Protein AF-B3V6G5-F1 (afdb_monomer_lite)

Radius of gyration: 14.58 Å; chains: 1; bounding box: 35×40×37 Å

Foldseek 3Di:
DPPQAAAPQHGDGDPDNHHPLLVVLVVVLVVVVVVCCVVDPPDDPLNSLVVLCVPPPRDPSNVSNSVVVNVVVVVVVVPPDD

Sequence (82 aa):
MNDEKSCAICHRKTKTFFCKYHEEAKQHIEKGYKKWQNALDGITWETYLKELLKLKETGTWSNNVIKYELEKIKNGNKKTSE

Secondary structure (DSSP, 8-state):
----EE-TTT--EESSSS-HHHHHHHHHHHHHHHHHHHHSTT--HHHHHHHHHH-TT--HHHHHHHHHHHHHHHHHGGGS--

Structure (mmCIF, N/CA/C/O backbone):
data_AF-B3V6G5-F1
#
_entry.id   AF-B3V6G5-F1
#
loop_
_atom_site.group_PDB
_atom_site.id
_atom_site.type_symbol
_atom_site.label_atom_id
_atom_site.label_alt_id
_atom_site.label_comp_id
_atom_site.label_asym_id
_atom_site.label_entity_id
_atom_site.label_seq_id
_atom_site.pdbx_PDB_ins_code
_atom_site.Cartn_x
_atom_site.Cartn_y
_atom_site.Cartn_z
_atom_site.occupancy
_atom_site.B_iso_or_equiv
_atom_site.auth_seq_id
_atom_site.auth_comp_id
_atom_site.auth_asym_id
_atom_site.auth_atom_id
_atom_site.pdbx_PDB_model_num
ATOM 1 N N . MET A 1 1 ? 18.422 8.203 -28.995 1.00 41.31 1 MET A N 1
ATOM 2 C CA . MET A 1 1 ? 17.826 8.677 -27.731 1.00 41.31 1 MET A CA 1
ATOM 3 C C . MET A 1 1 ? 17.243 7.458 -27.037 1.00 41.31 1 MET A C 1
ATOM 5 O O . MET A 1 1 ? 16.231 6.947 -27.492 1.00 41.31 1 MET A O 1
ATOM 9 N N . ASN A 1 2 ? 17.955 6.898 -26.058 1.00 46.84 2 AS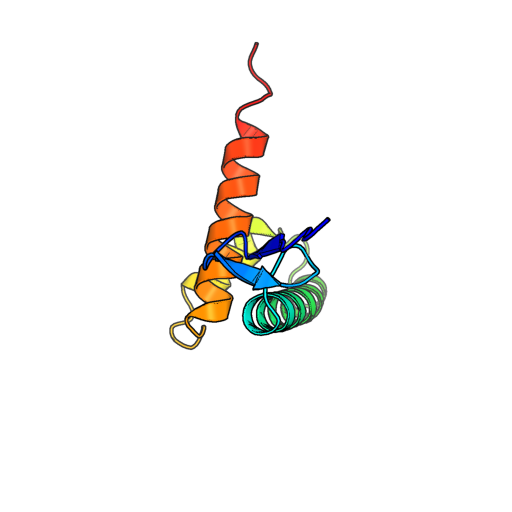N A N 1
ATOM 10 C CA . ASN A 1 2 ? 17.450 5.786 -25.253 1.00 46.84 2 ASN A CA 1
ATOM 11 C C . ASN A 1 2 ? 16.901 6.387 -23.961 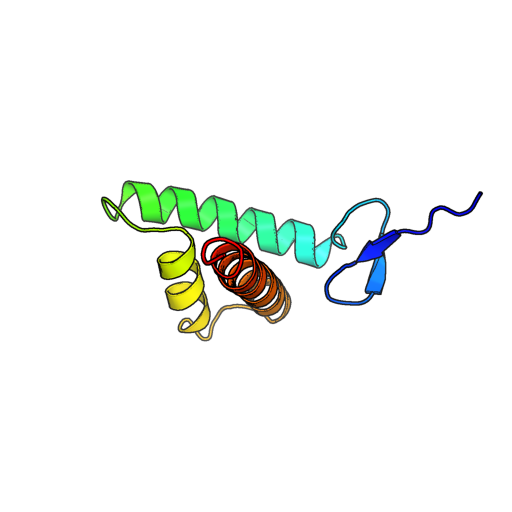1.00 46.84 2 ASN A C 1
ATOM 13 O O . ASN A 1 2 ? 17.603 6.447 -22.956 1.00 46.84 2 ASN A O 1
ATOM 17 N N . ASP A 1 3 ? 15.664 6.879 -23.999 1.00 54.44 3 ASP A N 1
ATOM 18 C CA . ASP A 1 3 ? 14.924 7.271 -22.798 1.00 54.44 3 ASP A CA 1
ATOM 19 C C . ASP A 1 3 ? 14.468 6.006 -22.057 1.00 54.44 3 ASP A C 1
ATOM 21 O O . ASP A 1 3 ? 13.286 5.672 -21.962 1.00 54.44 3 ASP A O 1
ATOM 25 N N . GLU A 1 4 ? 15.442 5.239 -21.574 1.00 56.09 4 GLU A N 1
ATOM 26 C CA . GLU A 1 4 ? 15.219 4.112 -20.684 1.00 56.09 4 GLU A CA 1
ATOM 27 C C . GLU A 1 4 ? 14.847 4.674 -19.313 1.00 56.09 4 GLU A C 1
ATOM 29 O O . GLU A 1 4 ? 15.702 4.969 -18.475 1.00 56.09 4 GLU A O 1
ATOM 34 N N . LYS A 1 5 ? 13.545 4.855 -19.075 1.00 72.88 5 LYS A N 1
ATOM 35 C CA . LYS A 1 5 ? 13.069 5.197 -17.737 1.00 72.88 5 LYS A CA 1
ATOM 36 C C . LYS A 1 5 ? 13.331 4.026 -16.795 1.00 72.88 5 LYS A C 1
ATOM 38 O O . LYS A 1 5 ? 13.306 2.850 -17.160 1.00 72.88 5 LYS A O 1
ATOM 43 N N . SER A 1 6 ? 13.609 4.371 -15.551 1.00 83.62 6 SER A N 1
ATOM 44 C CA . SER A 1 6 ? 13.872 3.408 -14.492 1.00 83.62 6 SER A CA 1
ATOM 45 C C . SER A 1 6 ? 12.752 3.506 -13.475 1.00 83.62 6 SER A C 1
ATOM 47 O O . SER A 1 6 ? 12.300 4.600 -13.147 1.00 83.62 6 SER A O 1
ATOM 49 N N . CYS A 1 7 ? 12.286 2.363 -12.981 1.00 87.19 7 CYS A N 1
ATOM 50 C CA . CYS A 1 7 ? 11.256 2.341 -11.958 1.00 87.19 7 CYS A CA 1
ATOM 51 C C . CYS A 1 7 ? 11.744 3.118 -10.735 1.00 87.19 7 CYS A C 1
ATOM 53 O O . CYS A 1 7 ? 12.804 2.797 -10.204 1.00 87.19 7 CYS A O 1
ATOM 55 N N . ALA A 1 8 ? 10.939 4.064 -10.251 1.00 83.62 8 ALA A N 1
ATOM 56 C CA . ALA A 1 8 ? 11.303 4.911 -9.113 1.00 83.62 8 ALA A CA 1
ATOM 57 C C . ALA A 1 8 ? 11.589 4.137 -7.808 1.00 83.62 8 ALA A C 1
ATOM 59 O O . ALA A 1 8 ? 12.164 4.691 -6.881 1.00 83.62 8 ALA A O 1
ATOM 60 N N . ILE A 1 9 ? 11.175 2.866 -7.727 1.00 85.69 9 ILE A N 1
ATOM 61 C CA . ILE A 1 9 ? 11.299 2.029 -6.528 1.00 85.69 9 ILE A CA 1
ATOM 62 C C . ILE A 1 9 ? 12.432 1.002 -6.651 1.00 85.69 9 ILE A C 1
ATOM 64 O O . ILE A 1 9 ? 13.200 0.811 -5.717 1.00 85.69 9 ILE A O 1
ATOM 68 N N . CYS A 1 10 ? 12.522 0.290 -7.780 1.00 86.69 10 CYS A N 1
ATOM 69 C CA . CYS A 1 10 ? 13.484 -0.811 -7.952 1.00 86.69 10 CYS A CA 1
ATOM 70 C C . CYS A 1 10 ? 14.477 -0.610 -9.097 1.00 86.69 10 CYS A C 1
ATOM 72 O O . CYS A 1 10 ? 15.189 -1.549 -9.444 1.00 86.69 10 CYS A O 1
ATOM 74 N N . HIS A 1 11 ? 14.477 0.565 -9.730 1.00 81.81 11 HIS A N 1
ATOM 75 C CA . HIS A 1 11 ? 15.363 0.943 -10.836 1.00 81.81 11 HIS A CA 1
ATOM 76 C C . HIS A 1 11 ? 15.369 -0.016 -12.040 1.00 81.81 11 HIS A C 1
ATOM 78 O O . HIS A 1 11 ? 16.250 0.042 -12.891 1.00 81.81 11 HIS A O 1
ATOM 84 N N . ARG A 1 12 ? 14.362 -0.891 -12.168 1.00 81.50 12 ARG A N 1
ATOM 85 C CA . ARG A 1 12 ? 14.192 -1.727 -13.364 1.00 81.50 12 ARG A CA 1
ATOM 86 C C . ARG A 1 12 ? 13.834 -0.872 -14.574 1.00 81.50 12 ARG A C 1
ATOM 88 O O . ARG A 1 12 ? 13.032 0.052 -14.444 1.00 81.50 12 ARG A O 1
ATOM 95 N N . LYS A 1 13 ? 14.339 -1.261 -15.747 1.00 83.19 13 LYS A N 1
ATOM 96 C CA . LYS A 1 13 ? 13.988 -0.655 -17.037 1.00 83.19 13 LYS A CA 1
ATOM 97 C C . LYS A 1 13 ? 12.476 -0.711 -17.256 1.00 83.19 13 LYS A C 1
ATOM 99 O O . LYS A 1 13 ? 11.866 -1.780 -17.197 1.00 83.19 13 LYS A O 1
ATOM 104 N N . THR A 1 14 ? 11.875 0.444 -17.484 1.00 83.19 14 THR A N 1
ATOM 105 C CA . THR A 1 14 ? 10.450 0.615 -17.752 1.00 83.19 14 THR A CA 1
ATOM 106 C C . THR A 1 14 ? 10.258 1.750 -18.751 1.00 83.19 14 THR A C 1
ATOM 108 O O . THR A 1 14 ? 11.124 2.596 -18.941 1.00 83.19 14 THR A O 1
ATOM 111 N N . LYS A 1 15 ? 9.110 1.765 -19.422 1.00 77.12 15 LYS A N 1
ATOM 112 C CA . LYS A 1 15 ? 8.708 2.890 -20.274 1.00 77.12 15 LYS A CA 1
ATOM 113 C C . LYS A 1 15 ? 7.932 3.952 -19.485 1.00 77.12 15 LYS A C 1
ATOM 115 O O . LYS A 1 15 ? 7.745 5.064 -19.973 1.00 77.12 15 LYS A O 1
ATOM 120 N N . THR A 1 16 ? 7.480 3.615 -18.275 1.00 80.62 16 THR A N 1
ATOM 121 C CA . THR A 1 16 ? 6.626 4.456 -17.424 1.00 80.62 16 THR A CA 1
ATOM 122 C C . THR A 1 16 ? 7.336 4.817 -16.113 1.00 80.62 16 THR A C 1
ATOM 124 O O . THR A 1 16 ? 8.551 4.686 -15.994 1.00 80.62 16 THR A O 1
ATOM 127 N N . PHE A 1 17 ? 6.601 5.345 -15.133 1.00 83.94 17 PHE A N 1
ATOM 128 C CA . PHE A 1 17 ? 7.152 5.728 -13.829 1.00 83.94 17 PHE A CA 1
ATOM 129 C C . PHE A 1 17 ? 7.451 4.514 -12.927 1.00 83.94 17 PHE A C 1
ATOM 131 O O . PHE A 1 17 ? 8.425 4.493 -12.168 1.00 83.94 17 PHE A O 1
ATOM 138 N N . PHE A 1 18 ? 6.630 3.468 -13.037 1.00 86.81 18 PHE A N 1
ATOM 139 C CA . PHE A 1 18 ? 6.781 2.216 -12.304 1.00 86.81 18 PHE A CA 1
ATOM 140 C C . PHE A 1 18 ? 7.093 1.065 -13.267 1.00 86.81 18 PHE A C 1
ATOM 142 O O . PHE A 1 18 ? 6.841 1.143 -14.463 1.00 86.81 18 PHE A O 1
ATOM 149 N N . CYS A 1 19 ? 7.703 -0.016 -12.781 1.00 89.69 19 CYS A N 1
ATOM 150 C CA . CYS A 1 19 ? 7.781 -1.246 -13.571 1.00 89.69 19 CYS A CA 1
ATOM 151 C C . CYS A 1 19 ? 6.437 -1.980 -13.510 1.00 89.69 19 CYS A C 1
ATOM 153 O O . CYS A 1 19 ? 5.672 -1.754 -12.574 1.00 89.69 19 CYS A O 1
ATOM 155 N N . LYS A 1 20 ? 6.191 -2.909 -14.445 1.00 89.12 20 LYS A N 1
ATOM 156 C CA . LYS A 1 20 ? 4.930 -3.673 -14.520 1.00 89.12 20 LYS A CA 1
ATOM 157 C C . LYS A 1 20 ? 4.442 -4.199 -13.160 1.00 89.12 20 LYS A C 1
ATOM 159 O O . LYS A 1 20 ? 3.298 -3.986 -12.804 1.00 89.12 20 LYS A O 1
ATOM 164 N N . TYR A 1 21 ? 5.342 -4.746 -12.341 1.00 89.38 21 TYR A N 1
ATOM 165 C CA . TYR A 1 21 ? 5.007 -5.296 -11.023 1.00 89.38 21 TYR A CA 1
ATOM 166 C C . TYR A 1 21 ? 4.524 -4.236 -10.024 1.00 89.38 21 TYR A C 1
ATOM 168 O O . TYR A 1 21 ? 3.581 -4.471 -9.277 1.00 89.38 21 TYR A O 1
ATOM 176 N N . HIS A 1 22 ? 5.173 -3.069 -9.995 1.00 90.38 22 HIS A N 1
ATOM 177 C CA . HIS A 1 22 ? 4.764 -1.968 -9.119 1.00 90.38 22 HIS A CA 1
ATOM 178 C C . HIS A 1 22 ? 3.522 -1.250 -9.657 1.00 90.38 22 HIS A C 1
ATOM 180 O O . HIS A 1 22 ? 2.714 -0.771 -8.870 1.00 90.38 22 HIS A O 1
ATOM 186 N N . GLU A 1 23 ? 3.349 -1.194 -10.977 1.00 90.06 23 GLU A N 1
ATOM 187 C CA . GLU A 1 23 ? 2.150 -0.643 -11.607 1.00 90.06 23 GLU A CA 1
ATOM 188 C C . GLU A 1 23 ? 0.923 -1.513 -11.302 1.00 90.06 23 GLU A C 1
ATOM 190 O O . GLU A 1 23 ? -0.085 -0.999 -10.821 1.00 90.06 23 GLU A O 1
ATOM 195 N N . GLU A 1 24 ? 1.043 -2.835 -11.452 1.00 90.56 24 GLU A N 1
ATOM 196 C CA . GLU A 1 24 ? 0.010 -3.791 -11.046 1.00 90.56 24 GLU A CA 1
ATOM 197 C C . GLU A 1 24 ? -0.283 -3.678 -9.545 1.00 90.56 24 GLU A C 1
ATOM 199 O O . GLU A 1 24 ? -1.433 -3.492 -9.150 1.00 90.56 24 GLU A O 1
ATOM 204 N N . ALA A 1 25 ? 0.746 -3.692 -8.692 1.00 90.81 25 ALA A N 1
ATOM 205 C CA . ALA A 1 25 ? 0.561 -3.544 -7.249 1.00 90.81 25 ALA A CA 1
ATOM 206 C C . ALA A 1 25 ? -0.188 -2.250 -6.889 1.00 90.81 25 ALA A C 1
ATOM 208 O O . ALA A 1 25 ? -1.127 -2.280 -6.091 1.00 90.81 25 ALA A O 1
ATOM 209 N N . LYS A 1 26 ? 0.168 -1.127 -7.525 1.00 90.75 26 LYS A N 1
ATOM 210 C CA . LYS A 1 26 ? -0.520 0.153 -7.345 1.00 90.75 26 LYS A CA 1
ATOM 211 C C . LYS A 1 26 ? -1.995 0.062 -7.743 1.00 90.75 26 LYS A C 1
ATOM 213 O O . LYS A 1 26 ? -2.852 0.458 -6.959 1.00 90.75 26 LYS A O 1
ATOM 218 N N . GLN A 1 27 ? -2.307 -0.521 -8.899 1.00 91.50 27 GLN A N 1
ATOM 219 C CA . GLN A 1 27 ? -3.695 -0.693 -9.334 1.00 91.50 27 GLN A CA 1
ATOM 220 C C . GLN A 1 27 ? -4.514 -1.549 -8.362 1.00 91.50 27 GLN A C 1
ATOM 222 O O . GLN A 1 27 ? -5.689 -1.264 -8.122 1.00 91.50 27 GLN A O 1
ATOM 227 N N . HIS A 1 28 ? -3.916 -2.597 -7.792 1.00 90.12 28 HIS A N 1
ATOM 228 C CA . HIS A 1 28 ? -4.566 -3.427 -6.779 1.00 90.12 28 HIS A CA 1
ATOM 229 C C . HIS A 1 28 ? -4.866 -2.635 -5.497 1.00 90.12 28 HIS A C 1
ATOM 231 O O . HIS A 1 28 ? -5.981 -2.720 -4.980 1.00 90.12 28 HIS A O 1
ATOM 237 N N . ILE A 1 29 ? -3.911 -1.824 -5.032 1.00 91.00 29 ILE A N 1
ATOM 238 C CA . ILE A 1 29 ? -4.074 -0.925 -3.879 1.00 91.00 29 ILE A CA 1
ATOM 239 C C . ILE A 1 29 ? -5.187 0.099 -4.151 1.00 91.00 29 ILE A C 1
ATOM 241 O O . ILE A 1 29 ? -6.103 0.238 -3.350 1.00 91.00 29 ILE A O 1
ATOM 245 N N . GLU A 1 30 ? -5.182 0.770 -5.306 1.00 91.44 30 GLU A N 1
ATOM 246 C CA . GLU A 1 30 ? -6.213 1.757 -5.666 1.00 91.44 30 GLU A CA 1
ATOM 247 C C . GLU A 1 30 ? -7.616 1.135 -5.751 1.00 91.44 30 GLU A C 1
ATOM 249 O O . GLU A 1 30 ? -8.599 1.724 -5.297 1.00 91.44 30 GLU A O 1
ATOM 254 N N . LYS A 1 31 ? -7.729 -0.085 -6.291 1.00 92.25 31 LYS A N 1
ATOM 255 C CA . LYS A 1 31 ? -8.997 -0.831 -6.307 1.00 92.25 31 LYS A CA 1
ATOM 256 C C . LYS A 1 31 ? -9.466 -1.181 -4.896 1.00 92.25 31 LYS A C 1
ATOM 258 O O . LYS A 1 31 ? -10.658 -1.070 -4.612 1.00 92.25 31 LYS A O 1
ATOM 263 N N . GLY A 1 32 ? -8.554 -1.610 -4.024 1.00 90.31 32 GLY A N 1
ATOM 264 C CA . GLY A 1 32 ? -8.858 -1.896 -2.625 1.00 90.31 32 GLY A CA 1
ATOM 265 C C . GLY A 1 32 ? -9.307 -0.644 -1.873 1.00 90.31 32 GLY A C 1
ATOM 266 O O . GLY A 1 32 ? -10.310 -0.695 -1.165 1.00 90.31 32 GLY A O 1
ATOM 267 N N . TYR A 1 33 ? -8.650 0.491 -2.112 1.00 91.88 33 TYR A N 1
ATOM 268 C CA . TYR A 1 33 ? -9.013 1.764 -1.500 1.00 91.88 33 TYR A CA 1
ATOM 269 C C . TYR A 1 33 ? -10.437 2.169 -1.829 1.00 91.88 33 TYR A C 1
ATOM 271 O O . TYR A 1 33 ? -11.171 2.513 -0.920 1.00 91.88 33 TYR A O 1
ATOM 279 N N . LYS A 1 34 ? -10.874 2.053 -3.090 1.00 91.06 34 LYS A N 1
ATOM 280 C CA . LYS A 1 34 ? -12.263 2.370 -3.468 1.00 91.06 34 LYS A CA 1
ATOM 281 C C . LYS A 1 34 ? -13.287 1.555 -2.675 1.00 91.06 34 LYS A C 1
ATOM 283 O O . LYS A 1 34 ? -14.321 2.087 -2.287 1.00 91.06 34 LYS A O 1
ATOM 288 N N . LYS A 1 35 ? -12.994 0.275 -2.409 1.00 91.75 35 LYS A N 1
ATOM 289 C CA . LYS A 1 35 ? -13.850 -0.580 -1.571 1.00 91.75 35 LYS A CA 1
ATOM 290 C C . LYS A 1 35 ? -13.853 -0.109 -0.119 1.00 91.75 35 LYS A C 1
ATOM 292 O O . LYS A 1 35 ? -14.913 -0.023 0.487 1.00 91.75 35 LYS A O 1
ATOM 297 N N . TRP A 1 36 ? -12.681 0.225 0.418 1.00 92.56 36 TRP A N 1
ATOM 298 C CA . TRP A 1 36 ? -12.553 0.751 1.776 1.00 92.56 36 TRP A CA 1
ATOM 299 C C . TRP A 1 36 ? -13.226 2.114 1.921 1.00 92.56 36 TRP A C 1
ATOM 301 O O . TRP A 1 36 ? -13.927 2.312 2.894 1.00 92.56 36 TRP A O 1
ATOM 311 N N . GLN A 1 37 ? -13.103 3.008 0.942 1.00 91.06 37 GLN A N 1
ATOM 312 C CA . GLN A 1 37 ? -13.779 4.306 0.913 1.00 91.06 37 GLN A CA 1
ATOM 313 C C . GLN A 1 37 ? -15.301 4.177 0.921 1.00 91.06 37 GLN A C 1
ATOM 315 O O . GLN A 1 37 ? -15.984 5.027 1.474 1.00 91.06 37 GLN A O 1
ATOM 320 N N . ASN A 1 38 ? -15.836 3.134 0.284 1.00 90.69 38 ASN A N 1
ATOM 321 C CA . ASN A 1 38 ? -17.270 2.870 0.295 1.00 90.69 38 ASN A CA 1
ATOM 322 C C . ASN A 1 38 ? -17.746 2.240 1.616 1.00 90.69 38 ASN A C 1
ATOM 324 O O . ASN A 1 38 ? -18.876 2.479 2.022 1.00 90.69 38 ASN A O 1
ATOM 328 N N . ALA A 1 39 ? -16.897 1.448 2.275 1.00 91.94 39 ALA A N 1
ATOM 329 C CA . ALA A 1 39 ? -17.220 0.787 3.540 1.00 91.94 39 ALA A CA 1
ATOM 330 C C . ALA A 1 39 ? -16.946 1.653 4.784 1.00 91.94 39 ALA A C 1
ATOM 332 O O . ALA A 1 39 ? -17.609 1.495 5.805 1.00 91.94 39 ALA A O 1
ATOM 333 N N . LEU A 1 40 ? -15.948 2.534 4.717 1.00 89.06 40 LEU A N 1
ATOM 334 C CA . LEU A 1 40 ? -15.473 3.382 5.804 1.00 89.06 40 LEU A CA 1
ATOM 335 C C . LEU A 1 40 ? -15.618 4.837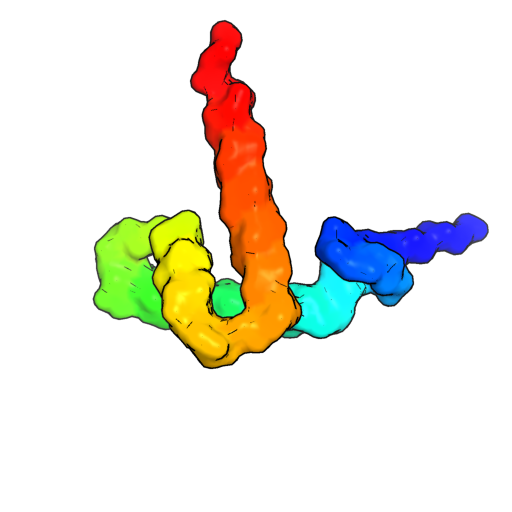 5.375 1.00 89.06 40 LEU A C 1
ATOM 337 O O . LEU A 1 40 ? -14.823 5.351 4.584 1.00 89.06 40 LEU A O 1
ATOM 341 N N . ASP A 1 41 ? -16.632 5.495 5.922 1.00 83.75 41 ASP A N 1
ATOM 342 C CA . ASP A 1 41 ? -16.860 6.910 5.672 1.00 83.75 41 ASP A CA 1
ATOM 343 C C . ASP A 1 41 ? -15.695 7.739 6.243 1.00 83.75 41 ASP A C 1
ATOM 345 O O . ASP A 1 41 ? -15.280 7.562 7.391 1.00 83.75 41 ASP A O 1
ATOM 349 N N . GLY A 1 42 ? -15.101 8.593 5.407 1.00 85.00 42 GLY A N 1
ATOM 350 C CA . GLY A 1 42 ? -13.992 9.463 5.806 1.00 85.00 42 GLY A CA 1
ATOM 351 C C . GLY A 1 42 ? -12.606 8.808 5.899 1.00 85.00 42 GLY A C 1
ATOM 352 O O . GLY A 1 42 ? -11.674 9.453 6.388 1.00 85.00 42 GLY A O 1
ATOM 353 N N . ILE A 1 43 ? -12.405 7.568 5.427 1.00 91.56 43 ILE A N 1
ATOM 354 C CA . ILE A 1 43 ? -11.045 7.006 5.374 1.00 91.56 43 ILE A CA 1
ATOM 355 C C . ILE A 1 43 ? -10.159 7.799 4.406 1.00 91.56 43 ILE A C 1
ATOM 357 O O . ILE A 1 43 ? -10.495 8.012 3.242 1.00 91.56 43 ILE A O 1
ATOM 361 N N . THR A 1 44 ? -8.987 8.212 4.888 1.00 90.06 44 THR A N 1
ATOM 362 C CA . THR A 1 44 ? -7.986 8.889 4.061 1.00 90.06 44 THR A CA 1
ATOM 363 C C . THR A 1 44 ? -7.064 7.884 3.377 1.00 90.06 44 THR A C 1
ATOM 365 O O . THR A 1 44 ? -6.831 6.777 3.875 1.00 90.06 44 THR A O 1
ATOM 368 N N . TRP A 1 45 ? -6.473 8.300 2.256 1.00 90.25 45 TRP A N 1
ATOM 369 C CA . TRP A 1 45 ? -5.476 7.507 1.536 1.00 90.25 45 TRP A CA 1
ATOM 370 C C . TRP A 1 45 ? -4.311 7.090 2.444 1.00 90.25 45 TRP A C 1
ATOM 372 O O . TRP A 1 45 ? -3.918 5.927 2.449 1.00 90.25 45 TRP A O 1
ATOM 382 N N . GLU A 1 46 ? -3.807 7.999 3.286 1.00 90.62 46 GLU A N 1
ATOM 383 C CA . GLU A 1 46 ? -2.724 7.695 4.229 1.00 90.62 46 GLU A CA 1
ATOM 384 C C . GLU A 1 46 ? -3.123 6.611 5.242 1.00 90.62 46 GLU A C 1
ATOM 386 O O . GLU A 1 46 ? -2.360 5.668 5.466 1.00 90.62 46 GLU A O 1
ATOM 391 N N . THR A 1 47 ? -4.314 6.719 5.840 1.00 90.94 47 THR A N 1
ATOM 392 C CA . THR A 1 47 ? -4.813 5.723 6.798 1.00 90.94 47 THR A CA 1
ATOM 393 C C . THR A 1 47 ? -4.954 4.361 6.134 1.00 90.94 47 THR A C 1
ATOM 395 O O . THR A 1 47 ? -4.450 3.373 6.660 1.00 90.94 47 THR A O 1
ATOM 398 N N . TYR A 1 48 ? -5.554 4.308 4.944 1.00 92.38 48 TYR A N 1
ATOM 399 C CA . TYR A 1 48 ? -5.694 3.071 4.181 1.00 92.38 48 TYR A CA 1
ATOM 400 C C . TYR A 1 48 ? -4.347 2.387 3.910 1.00 92.38 48 TYR A C 1
ATOM 402 O O . TYR A 1 48 ? -4.186 1.190 4.144 1.00 92.38 48 TYR A O 1
ATOM 410 N N . LEU A 1 49 ? -3.356 3.161 3.468 1.00 91.12 49 LEU A N 1
ATOM 411 C CA . LEU A 1 49 ? -2.000 2.680 3.225 1.00 91.12 49 LEU A CA 1
ATOM 412 C C . LEU A 1 49 ? -1.330 2.150 4.506 1.00 91.12 49 LEU A C 1
ATOM 414 O O . LEU A 1 49 ? -0.685 1.101 4.480 1.00 91.12 49 LEU A O 1
ATOM 418 N N . LYS A 1 50 ? -1.498 2.834 5.644 1.00 90.31 50 LYS A N 1
ATOM 419 C CA . LYS A 1 50 ? -0.980 2.366 6.941 1.00 90.31 50 LYS A CA 1
ATOM 420 C C . LYS A 1 50 ? -1.640 1.062 7.389 1.00 90.31 50 LYS A C 1
ATOM 422 O O . LYS A 1 50 ? -0.935 0.183 7.876 1.00 90.31 50 LYS A O 1
ATOM 427 N N . GLU A 1 51 ? -2.950 0.915 7.202 1.00 90.12 51 GLU A N 1
ATOM 428 C CA . GLU A 1 51 ? -3.658 -0.331 7.513 1.00 90.12 51 GLU A CA 1
ATOM 429 C C . GLU A 1 51 ? -3.188 -1.477 6.609 1.00 90.12 51 GLU A C 1
ATOM 431 O O . GLU A 1 51 ? -2.866 -2.556 7.101 1.00 90.12 51 GLU A O 1
ATOM 436 N N . LEU A 1 52 ? -3.014 -1.227 5.307 1.00 88.50 52 LEU A N 1
ATOM 437 C CA . LEU A 1 52 ? -2.433 -2.201 4.379 1.00 88.50 52 LEU A CA 1
ATOM 438 C C . LEU A 1 52 ? -1.031 -2.672 4.797 1.00 88.50 52 LEU A C 1
ATOM 440 O O . LEU A 1 52 ? -0.703 -3.842 4.608 1.00 88.50 52 LEU A O 1
ATOM 444 N N . LEU A 1 53 ? -0.195 -1.796 5.367 1.00 86.38 53 LEU A N 1
ATOM 445 C CA . LEU A 1 53 ? 1.126 -2.186 5.881 1.00 86.38 53 LEU A CA 1
ATOM 446 C C . LEU A 1 53 ? 1.055 -3.089 7.113 1.00 86.38 53 LEU A C 1
ATOM 448 O O . LEU A 1 53 ? 1.978 -3.873 7.334 1.00 86.38 53 LEU A O 1
ATOM 452 N N . LYS A 1 54 ? -0.007 -2.977 7.918 1.00 86.31 54 LYS A N 1
ATOM 453 C CA . LY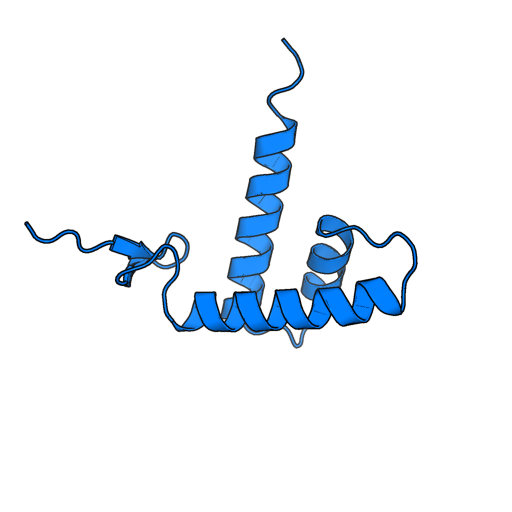S A 1 54 ? -0.232 -3.865 9.067 1.00 86.31 54 LYS A CA 1
ATOM 454 C C . LYS A 1 54 ? -0.646 -5.265 8.620 1.00 86.31 54 LYS A C 1
ATOM 456 O O . LYS A 1 54 ? -0.365 -6.234 9.324 1.00 86.31 54 LYS A O 1
ATOM 461 N N . LEU A 1 55 ? -1.286 -5.385 7.456 1.00 82.69 55 LEU A N 1
ATOM 462 C CA . LEU A 1 55 ? -1.651 -6.677 6.886 1.00 82.69 55 LEU A CA 1
ATOM 463 C C . LEU A 1 55 ? -0.387 -7.399 6.397 1.00 82.69 55 LEU A C 1
ATOM 465 O O . LEU A 1 55 ? 0.278 -6.988 5.446 1.00 82.69 55 LEU A O 1
ATOM 469 N N . LYS A 1 56 ? -0.060 -8.514 7.057 1.00 62.25 56 LYS A N 1
ATOM 470 C CA . LYS A 1 56 ? 1.130 -9.337 6.771 1.00 62.25 56 LYS A CA 1
ATOM 471 C C . LYS A 1 56 ? 1.075 -10.033 5.399 1.00 62.25 56 LYS A C 1
ATOM 473 O O . LYS A 1 56 ? 2.085 -10.547 4.930 1.00 62.25 56 LYS A O 1
ATOM 478 N N . GLU A 1 57 ? -0.090 -10.027 4.758 1.00 65.19 57 GLU A N 1
ATOM 479 C CA . GLU A 1 57 ? -0.348 -10.601 3.430 1.00 65.19 57 GLU A CA 1
ATOM 480 C C . GLU A 1 57 ? 0.044 -9.661 2.277 1.00 65.19 57 GLU A C 1
ATOM 482 O O . GLU A 1 57 ? -0.009 -10.032 1.103 1.00 65.19 57 GLU A O 1
ATOM 487 N N . THR A 1 58 ? 0.471 -8.437 2.587 1.00 71.69 58 THR A N 1
ATO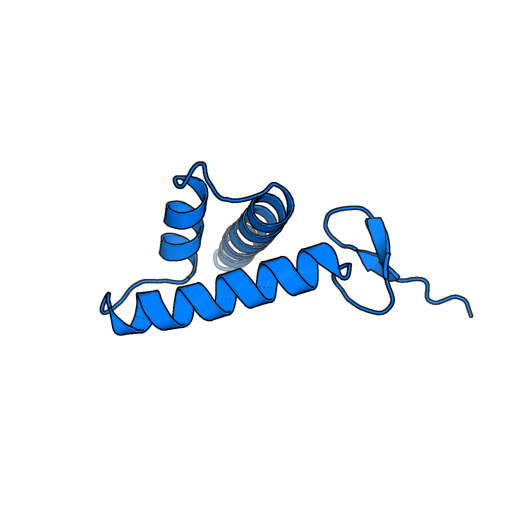M 488 C CA . THR A 1 58 ? 0.850 -7.452 1.579 1.00 71.69 58 THR A CA 1
ATOM 489 C C . THR A 1 58 ? 2.215 -7.802 0.987 1.00 71.69 58 THR A C 1
ATOM 491 O O . THR A 1 58 ? 3.264 -7.550 1.584 1.00 71.69 58 THR A O 1
ATOM 494 N N . GLY A 1 59 ? 2.198 -8.386 -0.215 1.00 77.75 59 GLY A N 1
ATOM 495 C CA . GLY A 1 59 ? 3.400 -8.776 -0.952 1.00 77.75 59 GLY A CA 1
ATOM 496 C C . GLY A 1 59 ? 4.412 -7.633 -1.107 1.00 77.75 59 GLY A C 1
ATOM 497 O O . GLY A 1 59 ? 4.053 -6.453 -1.128 1.00 77.75 59 GLY A O 1
ATOM 498 N N . THR A 1 60 ? 5.695 -7.982 -1.243 1.00 84.69 60 THR A N 1
ATOM 499 C CA . THR A 1 60 ? 6.828 -7.034 -1.246 1.00 84.69 60 THR A CA 1
ATOM 500 C C . THR A 1 60 ? 6.641 -5.870 -2.225 1.00 84.69 60 THR A C 1
ATOM 502 O O . THR A 1 60 ? 6.967 -4.734 -1.894 1.00 84.69 60 THR A O 1
ATOM 505 N N . TRP A 1 61 ? 6.059 -6.128 -3.401 1.00 89.31 61 TRP A N 1
ATOM 506 C CA . TRP A 1 61 ? 5.755 -5.102 -4.403 1.00 89.31 61 TRP A CA 1
ATOM 507 C C . TRP A 1 61 ? 4.775 -4.051 -3.878 1.00 89.31 61 TRP A C 1
ATOM 509 O O . TRP A 1 61 ? 5.068 -2.860 -3.932 1.00 89.31 61 TRP A O 1
ATOM 519 N N . SER A 1 62 ? 3.646 -4.485 -3.315 1.00 88.19 62 SER A N 1
ATOM 520 C CA . SER A 1 62 ? 2.639 -3.599 -2.730 1.00 88.19 62 SER A CA 1
ATOM 521 C C . SER A 1 62 ? 3.215 -2.806 -1.566 1.00 88.19 62 SER A C 1
ATOM 523 O O . SER A 1 62 ? 3.033 -1.597 -1.505 1.00 88.19 62 SER A O 1
ATOM 525 N N . ASN A 1 63 ? 3.989 -3.455 -0.694 1.00 89.50 63 ASN A N 1
ATOM 526 C CA . ASN A 1 63 ? 4.629 -2.804 0.448 1.00 89.50 63 ASN A CA 1
ATOM 527 C C . ASN A 1 63 ? 5.555 -1.656 0.001 1.00 89.50 63 ASN A C 1
ATOM 529 O O . ASN A 1 63 ? 5.506 -0.559 0.558 1.00 89.50 63 ASN A O 1
ATOM 533 N N . ASN A 1 64 ? 6.328 -1.863 -1.069 1.00 90.25 64 ASN A N 1
ATOM 534 C CA . ASN A 1 64 ? 7.180 -0.811 -1.612 1.00 90.25 64 ASN A CA 1
ATOM 535 C C . ASN A 1 64 ? 6.380 0.356 -2.213 1.00 90.25 64 ASN A C 1
ATOM 537 O O . ASN A 1 64 ? 6.735 1.508 -1.974 1.00 90.25 64 ASN A O 1
ATOM 541 N N . VAL A 1 65 ? 5.300 0.081 -2.961 1.00 90.94 65 VAL A N 1
ATOM 542 C CA . VAL A 1 65 ? 4.416 1.142 -3.491 1.00 90.94 65 VAL A CA 1
ATOM 543 C C . VAL A 1 65 ? 3.802 1.943 -2.350 1.00 90.94 65 VAL A C 1
ATOM 545 O O . VAL A 1 65 ? 3.788 3.170 -2.397 1.00 90.94 65 VAL A O 1
ATOM 548 N N . ILE A 1 66 ? 3.327 1.256 -1.312 1.00 91.19 66 ILE A N 1
ATOM 549 C CA . ILE A 1 66 ? 2.711 1.892 -0.152 1.00 91.19 66 ILE A CA 1
ATOM 550 C C . ILE A 1 66 ? 3.711 2.812 0.551 1.00 91.19 66 ILE A C 1
ATOM 552 O O . ILE A 1 66 ? 3.391 3.967 0.823 1.00 91.19 66 ILE A O 1
ATOM 556 N N . LYS A 1 67 ? 4.930 2.328 0.816 1.00 90.31 67 LYS A N 1
ATOM 557 C CA . LYS A 1 67 ? 5.992 3.145 1.416 1.00 90.31 67 LYS A CA 1
ATOM 558 C C . LYS A 1 67 ? 6.304 4.369 0.560 1.00 90.31 67 LYS A C 1
ATOM 560 O O . LYS A 1 67 ? 6.316 5.471 1.095 1.00 90.31 67 LYS A O 1
ATOM 565 N N . TYR A 1 68 ? 6.459 4.185 -0.750 1.00 90.56 68 TYR A N 1
ATOM 566 C CA . TYR A 1 68 ? 6.724 5.276 -1.687 1.00 90.56 68 TYR A CA 1
ATOM 567 C C . TYR A 1 68 ? 5.636 6.365 -1.639 1.00 90.56 68 TYR A C 1
ATOM 569 O O . TYR A 1 68 ? 5.940 7.554 -1.534 1.00 90.56 68 TYR A O 1
ATOM 577 N N . GLU A 1 69 ? 4.360 5.973 -1.664 1.00 90.25 69 GLU A N 1
ATOM 578 C CA . GLU A 1 69 ? 3.241 6.917 -1.578 1.00 90.25 69 GLU A CA 1
ATOM 579 C C . GLU A 1 69 ? 3.176 7.611 -0.208 1.00 90.25 69 GLU A C 1
ATOM 581 O O . GLU A 1 69 ? 2.996 8.826 -0.149 1.00 90.25 69 GLU A O 1
ATOM 586 N N . LEU A 1 70 ? 3.395 6.884 0.894 1.00 90.50 70 LEU A N 1
ATOM 587 C CA . LEU A 1 70 ? 3.448 7.467 2.240 1.00 90.50 70 LEU A CA 1
ATOM 588 C C . LEU A 1 70 ? 4.591 8.479 2.394 1.00 90.50 70 LEU A C 1
ATOM 590 O O . LEU A 1 70 ? 4.406 9.533 3.002 1.00 90.50 70 LEU A O 1
ATOM 594 N N . GLU A 1 71 ? 5.771 8.189 1.848 1.00 89.25 71 GLU A N 1
ATOM 595 C CA . GLU A 1 71 ? 6.902 9.120 1.860 1.00 89.25 71 GLU A CA 1
ATOM 596 C C . GLU A 1 71 ? 6.606 10.382 1.051 1.00 89.25 71 GLU A C 1
ATOM 598 O O . GLU A 1 71 ? 6.921 11.490 1.487 1.00 89.25 71 GLU A O 1
ATOM 603 N N . LYS A 1 72 ? 5.930 10.243 -0.091 1.00 87.00 72 LYS A N 1
ATOM 604 C CA . LYS A 1 72 ? 5.494 11.381 -0.902 1.00 87.00 72 LYS A CA 1
ATOM 605 C C . LYS A 1 72 ? 4.503 12.277 -0.151 1.00 87.00 72 LYS A C 1
ATOM 607 O O . LYS A 1 72 ? 4.628 13.496 -0.231 1.00 87.00 72 LYS A O 1
ATOM 612 N N . ILE A 1 73 ? 3.569 11.701 0.611 1.00 86.56 73 ILE A N 1
ATOM 613 C CA . ILE A 1 73 ? 2.640 12.461 1.468 1.00 86.56 73 ILE A CA 1
ATOM 614 C C . ILE A 1 73 ? 3.415 13.223 2.552 1.00 86.56 73 ILE A C 1
ATOM 616 O O . ILE A 1 73 ? 3.226 14.428 2.716 1.00 86.56 73 ILE A O 1
ATOM 620 N N . LYS A 1 74 ? 4.354 12.555 3.237 1.00 82.69 74 LYS A N 1
ATOM 621 C CA . LYS A 1 74 ? 5.211 13.186 4.257 1.00 82.69 74 LYS A CA 1
ATOM 622 C C . LYS A 1 74 ? 6.047 14.336 3.695 1.00 82.69 74 LYS A C 1
ATOM 624 O O . LYS A 1 74 ? 6.151 15.382 4.331 1.00 82.69 74 LYS A O 1
ATOM 629 N N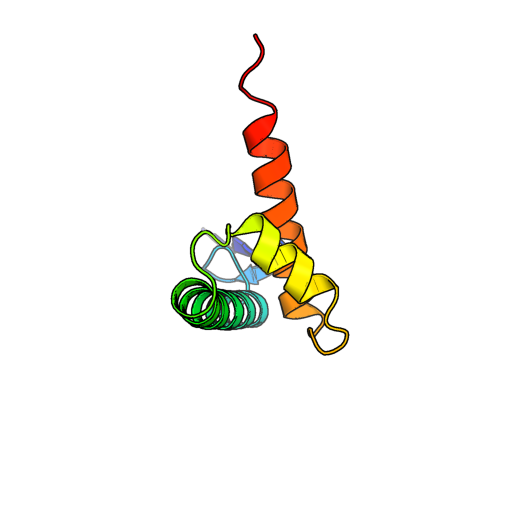 . ASN A 1 75 ? 6.627 14.157 2.510 1.00 78.25 75 ASN A N 1
ATOM 630 C CA . ASN A 1 75 ? 7.453 15.179 1.870 1.00 78.25 75 ASN A CA 1
ATOM 631 C C . ASN A 1 75 ? 6.615 16.334 1.302 1.00 78.25 75 ASN A C 1
ATOM 633 O O . ASN A 1 75 ? 7.080 17.471 1.307 1.00 78.25 75 ASN A O 1
ATOM 637 N N . GLY A 1 76 ? 5.380 16.071 0.862 1.00 65.44 76 GLY A N 1
ATOM 638 C CA . GLY A 1 76 ? 4.429 17.102 0.440 1.00 65.44 76 GLY A CA 1
ATOM 639 C C . GLY A 1 76 ? 3.982 18.009 1.591 1.00 65.44 76 GLY A C 1
ATOM 640 O O . GLY A 1 76 ? 3.917 19.221 1.416 1.00 65.44 76 GLY A O 1
ATOM 641 N N . ASN A 1 77 ? 3.780 17.448 2.788 1.00 58.25 77 ASN A N 1
ATOM 642 C CA . ASN A 1 77 ? 3.388 18.206 3.985 1.00 58.25 77 ASN A CA 1
ATOM 643 C C . ASN A 1 77 ? 4.495 19.115 4.552 1.00 58.25 77 ASN A C 1
ATOM 645 O O . ASN A 1 77 ? 4.222 19.974 5.382 1.00 58.25 77 ASN A O 1
ATOM 649 N N . LYS A 1 78 ? 5.749 18.953 4.112 1.00 53.84 78 LYS A N 1
ATOM 650 C CA . LYS A 1 78 ? 6.890 19.758 4.579 1.00 53.84 78 LYS A CA 1
ATOM 651 C C . LYS A 1 78 ? 7.044 21.109 3.860 1.00 53.84 78 LYS A C 1
ATOM 653 O O . LYS A 1 78 ? 7.926 21.869 4.234 1.00 53.84 78 LYS A O 1
ATOM 658 N N . LYS A 1 79 ? 6.221 21.412 2.844 1.00 46.97 79 LYS A N 1
ATOM 659 C CA . LYS A 1 79 ? 6.281 22.650 2.032 1.00 46.97 79 LYS A CA 1
ATOM 660 C C . LYS A 1 79 ? 5.218 23.706 2.389 1.00 46.97 79 LYS A C 1
ATOM 662 O O . LYS A 1 79 ? 4.866 24.536 1.557 1.00 46.97 79 LYS A O 1
ATOM 667 N N . THR A 1 80 ? 4.699 23.703 3.613 1.00 43.53 80 THR A N 1
ATOM 668 C CA . THR A 1 80 ? 3.831 24.787 4.112 1.00 43.53 80 THR A CA 1
ATOM 669 C C . THR A 1 80 ? 4.237 25.139 5.535 1.00 43.53 80 THR A C 1
ATOM 671 O O . THR A 1 80 ? 3.553 24.810 6.493 1.00 43.53 80 THR A O 1
ATOM 674 N N . SER A 1 81 ? 5.422 25.729 5.662 1.00 40.31 81 SER A N 1
ATOM 675 C CA . SER A 1 81 ? 5.823 26.547 6.807 1.00 40.31 81 SER A CA 1
ATOM 676 C C . SER A 1 81 ? 7.084 27.314 6.396 1.00 40.31 81 SER A C 1
ATOM 678 O O . SER A 1 81 ? 8.192 26.940 6.762 1.00 40.31 81 SER A O 1
ATOM 680 N N . GLU A 1 82 ? 6.898 28.338 5.567 1.00 39.91 82 GLU A N 1
ATOM 681 C CA . GLU A 1 82 ? 7.790 29.498 5.436 1.00 39.91 82 GLU A CA 1
ATOM 682 C C . GLU A 1 82 ? 6.905 30.745 5.443 1.00 39.91 82 GLU A C 1
ATOM 684 O O . GLU A 1 82 ? 5.851 30.705 4.761 1.00 39.91 82 GLU A O 1
#

Organism: NCBI:txid526638

pLDDT: mean 81.93, std 14.17, range [39.91, 92.56]